Protein AF-A0A3S5DDP7-F1 (afdb_monomer_lite)

Foldseek 3Di:
DDDPPVNVVVVPDDDDDDDDDPPPPPLVVVLVVCVVVVVNVVNVVSVPPPPDPPPPD

Structure (mmCIF, N/CA/C/O backbone):
data_AF-A0A3S5DDP7-F1
#
_entry.id   AF-A0A3S5DDP7-F1
#
loop_
_atom_site.group_PDB
_atom_site.id
_atom_site.type_symbol
_atom_site.label_atom_id
_atom_site.label_alt_id
_atom_site.label_comp_id
_atom_site.label_asym_id
_atom_site.label_entity_id
_atom_site.label_seq_id
_atom_site.pdbx_PDB_ins_code
_atom_site.Cartn_x
_atom_site.Cartn_y
_atom_site.Cartn_z
_atom_site.occupancy
_atom_site.B_iso_or_equiv
_atom_site.auth_seq_id
_atom_site.auth_comp_id
_atom_site.auth_asym_id
_atom_site.auth_atom_id
_atom_site.pdbx_PDB_model_num
ATOM 1 N N . MET A 1 1 ? -26.867 5.845 17.769 1.00 52.50 1 MET A N 1
ATOM 2 C CA . MET A 1 1 ? -26.266 4.652 17.135 1.00 52.50 1 MET A CA 1
ATOM 3 C C . MET A 1 1 ? -24.759 4.718 17.321 1.00 52.50 1 MET A C 1
ATOM 5 O O . MET A 1 1 ? -24.073 5.363 16.540 1.00 52.50 1 MET A O 1
ATOM 9 N N . THR A 1 2 ? -24.247 4.143 18.404 1.00 61.19 2 THR A N 1
ATOM 10 C CA . THR A 1 2 ? -22.805 4.024 18.630 1.00 61.19 2 THR A CA 1
ATOM 11 C C . THR A 1 2 ? -22.286 2.893 17.747 1.00 61.19 2 THR A C 1
ATOM 13 O O . THR A 1 2 ? -22.626 1.729 17.945 1.00 61.19 2 THR A O 1
ATOM 16 N N . LEU A 1 3 ? -21.523 3.235 16.708 1.00 70.56 3 LEU A N 1
ATOM 17 C CA . LEU A 1 3 ? -20.822 2.237 15.901 1.00 70.56 3 LEU A CA 1
ATOM 18 C C . LEU A 1 3 ? -19.844 1.503 16.821 1.00 70.56 3 LEU A C 1
ATOM 20 O O . LEU A 1 3 ? -19.039 2.147 17.495 1.00 70.56 3 LEU A O 1
ATOM 24 N N . SER A 1 4 ? -19.944 0.174 16.882 1.00 82.81 4 SER A N 1
ATOM 25 C CA . SER A 1 4 ? -19.049 -0.634 17.709 1.00 82.81 4 SER A CA 1
ATOM 26 C C . SER A 1 4 ? -17.589 -0.373 17.309 1.00 82.81 4 SER A C 1
ATOM 28 O O . SER A 1 4 ? -17.316 -0.125 16.127 1.00 82.81 4 SER A O 1
ATOM 30 N N . PRO A 1 5 ? -16.632 -0.447 18.253 1.00 84.31 5 PRO A N 1
ATOM 31 C CA . PRO A 1 5 ? -15.215 -0.225 17.953 1.00 84.31 5 PRO A CA 1
ATOM 32 C C . PRO A 1 5 ? -14.713 -1.142 16.825 1.00 84.31 5 PRO A C 1
ATOM 34 O O . PRO A 1 5 ? -13.867 -0.753 16.027 1.00 84.31 5 PRO A O 1
ATOM 37 N N . TYR A 1 6 ? -15.316 -2.325 16.682 1.00 86.38 6 TYR A N 1
ATOM 38 C CA . TYR A 1 6 ? -15.073 -3.234 15.567 1.00 86.38 6 TYR A CA 1
ATOM 39 C C . TYR A 1 6 ? -15.422 -2.622 14.199 1.00 86.38 6 TYR A C 1
ATOM 41 O O . TYR A 1 6 ? -14.594 -2.633 13.290 1.00 86.38 6 TYR A O 1
ATOM 49 N N . LEU A 1 7 ? -16.620 -2.046 14.044 1.00 87.25 7 LEU A N 1
ATOM 50 C CA . LEU A 1 7 ? -17.051 -1.441 12.777 1.00 87.25 7 LEU A CA 1
ATOM 51 C C . LEU A 1 7 ? -16.214 -0.209 12.418 1.00 87.25 7 LEU A C 1
ATOM 53 O O . LEU A 1 7 ? -15.925 0.019 11.242 1.00 87.25 7 LEU A O 1
ATOM 57 N N . GLN A 1 8 ? -15.777 0.553 13.424 1.00 88.19 8 GLN A N 1
ATOM 58 C CA . GLN A 1 8 ? -14.867 1.682 13.226 1.00 88.19 8 GLN A CA 1
ATOM 59 C C . GLN A 1 8 ? -13.504 1.227 12.689 1.00 88.19 8 GLN A C 1
ATOM 61 O O . GLN A 1 8 ? -12.960 1.855 11.782 1.00 88.19 8 GLN A O 1
ATOM 66 N N . GLU A 1 9 ? -12.966 0.117 13.195 1.00 87.56 9 GLU A N 1
ATOM 67 C CA . GLU A 1 9 ? -11.703 -0.451 12.721 1.00 87.56 9 GLU A CA 1
ATOM 68 C C . GLU A 1 9 ? -11.815 -1.057 11.315 1.00 87.56 9 GLU A C 1
ATOM 70 O O . GLU A 1 9 ? -10.898 -0.926 10.498 1.00 87.56 9 GLU A O 1
ATOM 75 N N . VAL A 1 10 ? -12.942 -1.687 10.984 1.00 87.31 10 VAL A N 1
ATOM 76 C CA . VAL A 1 10 ? -13.192 -2.203 9.630 1.00 87.31 10 VAL A CA 1
ATOM 77 C C . VAL A 1 10 ? -13.252 -1.056 8.615 1.00 87.31 10 VAL A C 1
ATOM 79 O O . VAL A 1 10 ? -12.629 -1.147 7.559 1.00 87.31 10 VAL A O 1
ATOM 82 N N . ALA A 1 11 ? -13.908 0.057 8.955 1.00 88.31 11 ALA A N 1
ATOM 83 C CA . ALA A 1 11 ? -14.052 1.210 8.063 1.00 88.31 11 ALA A CA 1
ATOM 84 C C . ALA A 1 11 ? -12.722 1.913 7.718 1.00 88.31 11 ALA A C 1
ATOM 86 O O . ALA A 1 11 ? -12.624 2.557 6.671 1.00 88.31 11 ALA A O 1
ATOM 87 N N . LYS A 1 12 ? -11.690 1.776 8.564 1.00 87.00 12 LYS A N 1
ATOM 88 C CA . LYS A 1 12 ? -10.353 2.357 8.341 1.00 87.00 12 LYS A CA 1
ATOM 89 C C . LYS A 1 12 ? -9.512 1.592 7.310 1.00 87.00 12 LYS A C 1
ATOM 91 O O . LYS A 1 12 ? -8.582 2.165 6.747 1.00 87.00 12 LYS A O 1
ATOM 96 N N . ARG A 1 13 ? -9.796 0.309 7.055 1.00 88.88 13 ARG A N 1
ATOM 97 C CA . ARG A 1 13 ? -8.974 -0.542 6.175 1.00 88.88 13 ARG A CA 1
ATOM 98 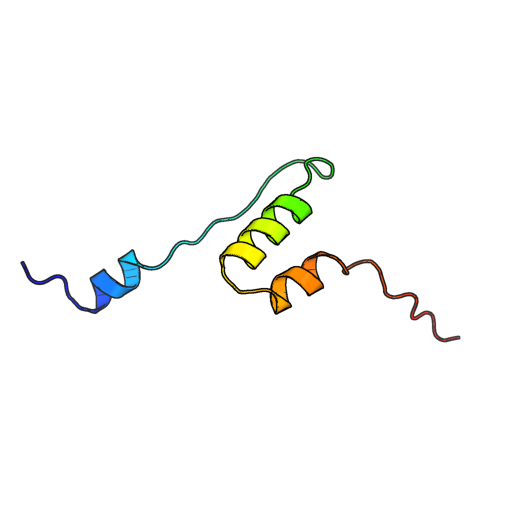C C . ARG A 1 13 ? -9.306 -0.304 4.698 1.00 88.88 13 ARG A C 1
ATOM 100 O O . ARG A 1 13 ? -10.470 -0.304 4.300 1.00 88.88 13 ARG A O 1
ATOM 107 N N . ARG A 1 14 ? -8.273 -0.141 3.866 1.00 86.94 14 ARG A N 1
ATOM 108 C CA . ARG A 1 14 ? -8.379 -0.049 2.400 1.00 86.94 14 ARG A CA 1
ATOM 109 C C . ARG A 1 14 ? -7.424 -1.057 1.760 1.00 86.94 14 ARG A C 1
ATOM 111 O O . ARG A 1 14 ? -6.214 -0.902 1.872 1.00 86.94 14 ARG A O 1
ATOM 118 N N . THR A 1 15 ? -7.972 -2.069 1.0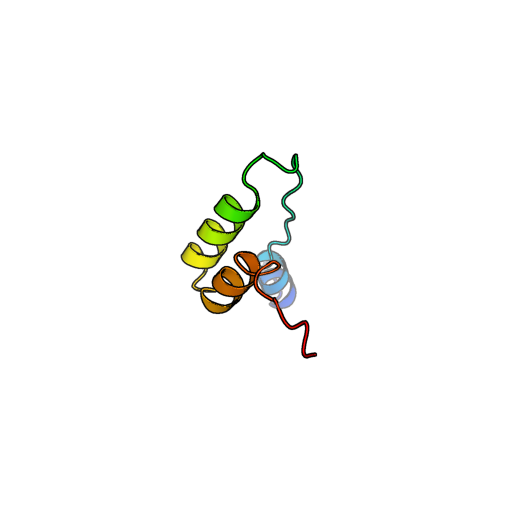89 1.00 86.19 15 THR A N 1
ATOM 119 C CA . THR A 1 15 ? -7.207 -3.092 0.356 1.00 86.19 15 THR A CA 1
ATOM 120 C C . THR A 1 15 ? -7.406 -2.872 -1.135 1.00 86.19 15 THR A C 1
ATOM 122 O O . THR A 1 15 ? -8.541 -2.864 -1.606 1.00 86.19 15 THR A O 1
ATOM 125 N N . PHE A 1 16 ? -6.323 -2.678 -1.880 1.00 85.38 16 PHE A N 1
ATOM 126 C CA . PHE A 1 16 ? -6.369 -2.464 -3.324 1.00 85.38 16 PHE A CA 1
ATOM 127 C C . PHE A 1 16 ? -5.161 -3.113 -4.003 1.00 85.38 16 PHE A C 1
ATOM 129 O O . PHE A 1 16 ? -4.138 -3.364 -3.368 1.00 85.38 16 PHE A O 1
ATOM 136 N N . ALA A 1 17 ? -5.289 -3.382 -5.301 1.00 85.81 17 ALA A N 1
ATOM 137 C CA . ALA A 1 17 ? -4.235 -3.944 -6.137 1.00 85.81 17 ALA A CA 1
ATOM 138 C C . ALA A 1 17 ? -4.134 -3.159 -7.451 1.00 85.81 17 ALA A C 1
ATOM 140 O O . ALA A 1 17 ? -5.137 -2.654 -7.954 1.00 85.81 17 ALA A O 1
ATOM 141 N N . ILE A 1 18 ? -2.925 -3.065 -8.013 1.00 82.75 18 ILE A N 1
ATOM 142 C CA . ILE A 1 18 ? -2.666 -2.354 -9.272 1.00 82.75 18 ILE A CA 1
ATOM 143 C C . ILE A 1 18 ? -2.412 -3.375 -10.393 1.00 82.75 18 ILE A C 1
ATOM 145 O O . ILE A 1 18 ? -1.328 -3.952 -10.512 1.00 82.75 18 ILE A O 1
ATOM 149 N N . ILE A 1 19 ? -3.408 -3.569 -11.259 1.00 84.38 19 ILE A N 1
ATOM 150 C CA . ILE A 1 19 ? -3.334 -4.387 -12.483 1.00 84.38 19 ILE A CA 1
ATOM 151 C C . ILE A 1 19 ? -3.265 -3.487 -13.726 1.00 84.38 19 ILE A C 1
ATOM 153 O O . ILE A 1 19 ? -3.823 -2.401 -13.745 1.00 84.38 19 ILE A O 1
ATOM 157 N N . SER A 1 20 ? -2.479 -3.895 -14.721 1.00 81.19 20 SER A N 1
ATOM 158 C CA . SER A 1 20 ? -1.999 -3.087 -15.859 1.00 81.19 20 SER A CA 1
ATOM 159 C C . SER A 1 20 ? -0.893 -3.843 -16.611 1.00 81.19 20 SER A C 1
ATOM 161 O O . SER A 1 20 ? -0.431 -4.892 -16.156 1.00 81.19 20 SER A O 1
ATOM 163 N N . HIS A 1 21 ? -0.503 -3.313 -17.764 1.00 83.56 21 HIS A N 1
ATOM 164 C CA . HIS A 1 21 ? 0.482 -3.872 -18.688 1.00 83.56 21 HIS A CA 1
ATOM 165 C C . HIS A 1 21 ? 1.934 -3.745 -18.156 1.00 83.56 21 HIS A C 1
ATOM 167 O O . HIS A 1 21 ? 2.170 -2.846 -17.339 1.00 83.56 21 HIS A O 1
ATOM 173 N N . PRO A 1 22 ? 2.899 -4.597 -18.582 1.00 75.06 22 PRO A N 1
ATOM 174 C CA . PRO A 1 22 ? 4.297 -4.560 -18.125 1.00 75.06 22 PRO A CA 1
ATOM 175 C C . PRO A 1 22 ? 4.965 -3.185 -18.262 1.00 75.06 22 PRO A C 1
ATOM 177 O O . PRO A 1 22 ? 5.758 -2.812 -17.403 1.00 75.06 22 PRO A O 1
ATOM 180 N N . ASP A 1 23 ? 4.549 -2.393 -19.252 1.00 71.56 23 ASP A N 1
ATOM 181 C CA . ASP A 1 23 ? 5.163 -1.095 -19.567 1.00 71.56 23 ASP A CA 1
ATOM 182 C C . ASP A 1 23 ? 4.384 0.114 -19.019 1.00 71.56 23 ASP A C 1
ATOM 184 O O . ASP A 1 23 ? 4.782 1.262 -19.193 1.00 71.56 23 ASP A O 1
ATOM 188 N N . ALA A 1 24 ? 3.268 -0.111 -18.316 1.00 74.25 24 ALA A N 1
ATOM 189 C CA . ALA A 1 24 ? 2.374 0.955 -17.848 1.00 74.25 24 ALA A CA 1
ATOM 190 C C . ALA A 1 24 ? 2.874 1.704 -16.592 1.00 74.25 24 ALA A C 1
ATOM 192 O O . ALA A 1 24 ? 2.135 2.494 -16.007 1.00 74.25 24 ALA A O 1
ATOM 193 N N . GLY A 1 25 ? 4.097 1.436 -16.121 1.00 68.44 25 GLY A N 1
ATOM 194 C CA . GLY A 1 25 ? 4.692 2.179 -15.002 1.00 68.44 25 GLY A CA 1
ATOM 195 C C . GLY A 1 25 ? 4.040 1.927 -13.634 1.00 68.44 25 GLY A C 1
ATOM 196 O O . GLY A 1 25 ? 4.045 2.805 -12.770 1.00 68.44 25 GLY A O 1
ATOM 197 N N . LYS A 1 26 ? 3.496 0.722 -13.397 1.00 75.44 26 LYS A N 1
ATOM 198 C CA . LYS A 1 26 ? 2.961 0.289 -12.083 1.00 75.44 26 LYS A CA 1
ATOM 199 C C . LYS A 1 26 ? 3.902 0.590 -10.929 1.00 75.44 26 LYS A C 1
ATOM 201 O O . LYS A 1 26 ? 3.466 0.989 -9.858 1.00 75.44 26 LYS A O 1
ATOM 206 N N . THR A 1 27 ? 5.188 0.348 -11.150 1.00 75.94 27 THR A N 1
ATOM 207 C CA . THR A 1 27 ? 6.259 0.541 -10.177 1.00 75.94 27 THR A CA 1
ATOM 208 C C . THR A 1 27 ? 6.354 2.006 -9.764 1.00 75.94 27 THR A C 1
ATOM 210 O O . THR A 1 27 ? 6.383 2.290 -8.573 1.00 75.94 27 THR A O 1
ATOM 213 N N . THR A 1 28 ? 6.248 2.944 -10.709 1.00 75.75 28 THR A N 1
ATOM 214 C CA . THR A 1 28 ? 6.246 4.391 -10.441 1.00 75.75 28 THR A CA 1
ATOM 215 C C . THR A 1 28 ? 5.028 4.845 -9.634 1.00 75.75 28 THR A C 1
ATOM 217 O O . THR A 1 28 ? 5.151 5.694 -8.751 1.00 75.75 28 THR A O 1
ATOM 220 N N . ILE A 1 29 ? 3.844 4.288 -9.910 1.00 76.81 29 ILE A N 1
ATOM 221 C CA . ILE A 1 29 ? 2.630 4.602 -9.139 1.00 76.81 29 ILE A CA 1
ATOM 222 C C . ILE A 1 29 ? 2.734 4.026 -7.721 1.00 76.81 29 ILE A C 1
ATOM 224 O O . ILE A 1 29 ? 2.464 4.741 -6.758 1.00 76.81 29 ILE A O 1
ATOM 228 N N . THR A 1 30 ? 3.190 2.779 -7.575 1.00 79.31 30 THR A N 1
ATOM 229 C CA . THR A 1 30 ? 3.400 2.139 -6.266 1.00 79.31 30 THR A CA 1
ATOM 230 C C . THR A 1 30 ? 4.428 2.894 -5.422 1.00 79.31 30 THR A C 1
ATOM 232 O O . THR A 1 30 ? 4.200 3.116 -4.236 1.00 79.31 30 THR A O 1
ATOM 235 N N . GLU A 1 31 ? 5.527 3.357 -6.023 1.00 74.44 31 GLU A N 1
ATOM 236 C CA . GLU A 1 31 ? 6.542 4.174 -5.347 1.00 74.44 31 GLU A CA 1
ATOM 237 C C . GLU A 1 31 ? 5.958 5.484 -4.811 1.00 74.44 31 GLU A C 1
ATOM 239 O O . GLU A 1 31 ? 6.159 5.811 -3.643 1.00 74.44 31 GLU A O 1
ATOM 244 N N . LYS A 1 32 ? 5.183 6.212 -5.624 1.00 76.56 32 LYS A N 1
ATOM 245 C CA . LYS A 1 32 ? 4.533 7.454 -5.182 1.00 76.56 32 LYS A CA 1
ATOM 246 C C . LYS A 1 32 ? 3.551 7.199 -4.042 1.00 76.56 32 LYS A C 1
ATOM 248 O O . LYS A 1 32 ? 3.586 7.919 -3.051 1.00 76.56 32 LY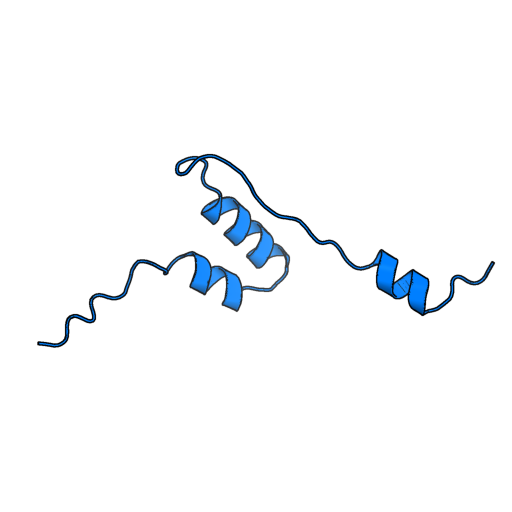S A O 1
ATOM 253 N N . VAL A 1 33 ? 2.724 6.158 -4.139 1.00 79.88 33 VAL A N 1
ATOM 254 C CA . VAL A 1 33 ? 1.765 5.791 -3.082 1.00 79.88 33 VAL A CA 1
ATOM 255 C C . VAL A 1 33 ? 2.479 5.463 -1.767 1.00 79.88 33 VAL A C 1
ATOM 257 O O . VAL A 1 33 ? 2.068 5.942 -0.712 1.00 79.88 33 VAL A O 1
ATOM 260 N N . LEU A 1 34 ? 3.574 4.702 -1.816 1.00 74.69 34 LEU A N 1
ATOM 261 C CA . LEU A 1 34 ? 4.354 4.358 -0.624 1.00 74.69 34 LEU A CA 1
ATOM 262 C C . LEU A 1 34 ? 5.095 5.569 -0.030 1.00 74.69 34 LEU A C 1
ATOM 264 O O . LEU A 1 34 ? 5.199 5.664 1.192 1.00 74.69 34 LEU A O 1
ATOM 268 N N . LEU A 1 35 ? 5.552 6.519 -0.856 1.00 72.56 35 LEU A N 1
ATOM 269 C CA . LEU A 1 35 ? 6.113 7.795 -0.392 1.00 72.56 35 LEU A CA 1
ATOM 270 C C . LEU A 1 35 ? 5.062 8.645 0.340 1.00 72.56 35 LEU A C 1
ATOM 272 O O . LEU A 1 35 ? 5.341 9.150 1.426 1.00 72.56 35 LEU A O 1
ATOM 276 N N . PHE A 1 36 ? 3.845 8.759 -0.205 1.00 75.00 36 PHE A N 1
ATOM 277 C CA . PHE A 1 36 ? 2.744 9.479 0.451 1.00 75.00 36 PHE A CA 1
ATOM 278 C C . PHE A 1 36 ? 2.282 8.803 1.750 1.00 75.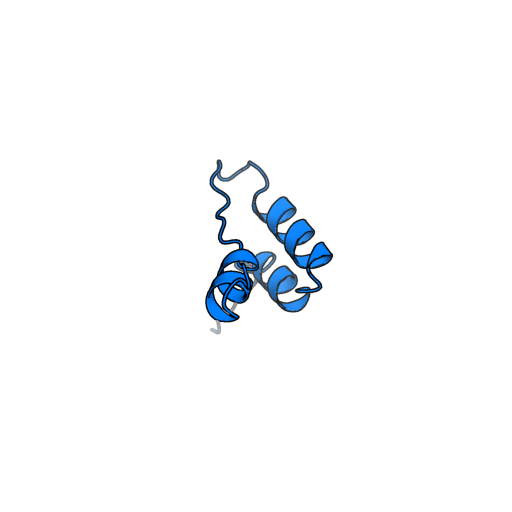00 36 PHE A C 1
ATOM 280 O O . PHE A 1 36 ? 1.858 9.487 2.678 1.00 75.00 36 PHE A O 1
ATOM 287 N N . GLY A 1 37 ? 2.402 7.476 1.846 1.00 73.69 37 GLY A N 1
ATOM 288 C CA . GLY A 1 37 ? 2.085 6.700 3.047 1.00 73.69 37 GLY A CA 1
ATOM 289 C C . GLY A 1 37 ? 3.198 6.632 4.101 1.00 73.69 37 GLY A C 1
ATOM 290 O O . GLY A 1 37 ? 3.081 5.827 5.018 1.00 73.69 37 GLY A O 1
ATOM 291 N N . GLN A 1 38 ? 4.291 7.400 3.962 1.00 67.25 38 GLN A N 1
ATOM 292 C CA . GLN A 1 38 ? 5.503 7.313 4.803 1.00 67.25 38 GLN A CA 1
ATOM 293 C C . GLN A 1 38 ? 6.145 5.903 4.858 1.00 67.25 38 GLN A C 1
ATOM 295 O O . GLN A 1 38 ? 7.058 5.651 5.644 1.00 67.25 38 GLN A O 1
ATOM 300 N N . ALA A 1 39 ? 5.749 4.986 3.970 1.00 68.62 39 ALA A N 1
ATOM 301 C CA . ALA A 1 39 ? 6.241 3.611 3.865 1.00 68.62 39 ALA A CA 1
ATOM 302 C C . ALA A 1 39 ? 7.484 3.525 2.954 1.00 68.62 39 ALA A C 1
ATOM 304 O O . ALA A 1 39 ? 7.584 2.692 2.047 1.00 68.62 39 ALA A O 1
ATOM 305 N N . ILE A 1 40 ? 8.449 4.417 3.195 1.00 59.34 40 ILE A N 1
ATOM 306 C CA . ILE A 1 40 ? 9.637 4.636 2.351 1.00 59.34 40 ILE A CA 1
ATOM 307 C C . ILE A 1 40 ? 10.488 3.360 2.229 1.00 59.34 40 ILE A C 1
ATOM 309 O O . ILE A 1 40 ? 11.002 3.058 1.151 1.00 59.34 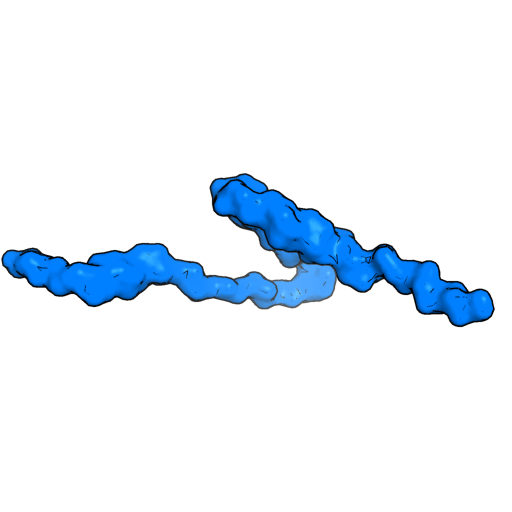40 ILE A O 1
ATOM 313 N N . GLN A 1 41 ? 10.598 2.576 3.309 1.00 61.94 41 GLN A N 1
ATOM 314 C CA . GLN A 1 41 ? 11.375 1.330 3.315 1.00 61.94 41 GLN A CA 1
ATOM 315 C C . GLN A 1 41 ? 10.807 0.285 2.342 1.00 61.94 41 GLN A C 1
ATOM 317 O O . GLN A 1 41 ? 11.564 -0.390 1.648 1.00 61.94 41 GLN A O 1
ATOM 322 N N . THR A 1 42 ? 9.481 0.190 2.222 1.00 61.78 42 THR A N 1
ATOM 323 C CA . THR A 1 42 ? 8.824 -0.726 1.281 1.00 61.78 42 THR A CA 1
ATOM 324 C C . THR A 1 42 ? 8.971 -0.235 -0.163 1.00 61.78 42 THR A C 1
ATOM 326 O O . THR A 1 42 ? 9.186 -1.044 -1.064 1.00 61.78 42 THR A O 1
ATOM 329 N N . ALA A 1 43 ? 8.941 1.087 -0.388 1.00 58.81 43 ALA A N 1
ATOM 330 C CA . ALA A 1 43 ? 9.122 1.689 -1.715 1.00 58.81 43 ALA A CA 1
ATOM 331 C C . ALA A 1 43 ? 10.508 1.387 -2.311 1.00 58.81 43 ALA A C 1
ATOM 333 O O . ALA A 1 43 ? 10.624 1.052 -3.489 1.00 58.81 43 ALA A O 1
ATOM 334 N N . GLY A 1 44 ? 11.562 1.445 -1.486 1.00 59.91 44 GLY A N 1
ATOM 335 C CA . GLY A 1 44 ? 12.941 1.175 -1.909 1.00 59.91 44 GLY A CA 1
ATOM 336 C C . GLY A 1 44 ? 13.215 -0.276 -2.333 1.00 59.91 44 GLY A C 1
ATOM 337 O O . GLY A 1 44 ? 14.164 -0.522 -3.081 1.00 59.91 44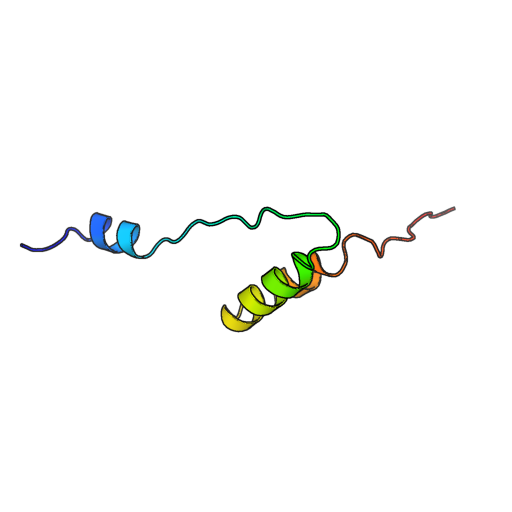 GLY A O 1
ATOM 338 N N . THR A 1 45 ? 12.388 -1.227 -1.890 1.00 60.41 45 THR A N 1
ATOM 339 C CA . THR A 1 45 ? 12.491 -2.656 -2.240 1.00 60.41 45 THR A CA 1
ATOM 340 C C . THR A 1 45 ? 11.803 -2.962 -3.572 1.00 60.41 45 THR A C 1
ATOM 342 O O . THR A 1 45 ? 12.332 -3.729 -4.374 1.00 60.41 45 THR A O 1
ATOM 345 N N . VAL A 1 46 ? 10.683 -2.293 -3.876 1.00 61.28 46 VAL A N 1
ATOM 346 C CA . VAL A 1 46 ? 9.946 -2.453 -5.148 1.00 61.28 46 VAL A CA 1
ATOM 347 C C . VAL A 1 46 ? 10.772 -1.990 -6.359 1.00 61.28 46 VAL A C 1
ATOM 349 O O . VAL A 1 46 ? 10.623 -2.535 -7.451 1.00 61.28 46 VAL A O 1
ATOM 352 N N . LYS A 1 47 ? 11.701 -1.045 -6.164 1.00 58.69 47 LYS A N 1
ATOM 353 C CA . LYS A 1 47 ? 12.607 -0.534 -7.206 1.00 58.69 47 LYS A CA 1
ATOM 354 C C . LYS A 1 47 ? 13.787 -1.463 -7.535 1.00 58.69 47 LYS A C 1
ATOM 356 O O . LYS A 1 47 ? 14.417 -1.301 -8.577 1.00 58.69 47 LYS A O 1
ATOM 361 N N . ARG A 1 48 ? 14.119 -2.426 -6.663 1.00 49.53 48 ARG A N 1
ATOM 362 C CA . ARG A 1 48 ? 15.323 -3.279 -6.783 1.00 49.53 48 ARG A CA 1
ATOM 363 C C . ARG A 1 48 ? 15.083 -4.801 -6.811 1.00 49.53 48 ARG A C 1
ATOM 365 O O . ARG A 1 48 ? 15.881 -5.523 -6.221 1.00 49.53 48 ARG A O 1
ATOM 372 N N . PRO A 1 49 ? 14.089 -5.353 -7.525 1.00 52.12 49 PRO A N 1
ATOM 373 C CA . PRO A 1 49 ? 14.069 -6.800 -7.734 1.00 52.12 49 PRO A CA 1
ATOM 374 C C . PRO A 1 49 ? 15.195 -7.293 -8.671 1.00 52.12 49 PRO A C 1
ATOM 376 O O . PRO A 1 49 ? 15.546 -8.463 -8.613 1.00 52.12 49 PRO A O 1
ATOM 379 N N . TRP A 1 50 ? 15.806 -6.420 -9.488 1.00 43.78 50 TRP A N 1
ATOM 380 C CA . TRP A 1 50 ? 16.754 -6.814 -10.551 1.00 43.78 50 TRP A CA 1
ATOM 381 C C . TRP A 1 50 ? 18.246 -6.583 -10.250 1.00 43.78 50 TRP A C 1
ATOM 383 O O . TRP A 1 50 ? 19.093 -6.896 -11.081 1.00 43.78 50 TRP A O 1
ATOM 393 N N . LEU A 1 51 ? 18.600 -6.048 -9.077 1.00 47.34 51 LEU A N 1
ATOM 394 C CA . LEU A 1 51 ? 19.995 -5.774 -8.695 1.00 47.34 51 LEU A CA 1
ATOM 395 C C . LEU A 1 51 ? 20.515 -6.847 -7.726 1.00 47.34 51 LEU A C 1
ATOM 397 O O . LEU A 1 51 ? 20.822 -6.579 -6.569 1.00 47.34 51 LEU A O 1
ATOM 401 N N . GLN A 1 52 ? 20.601 -8.080 -8.222 1.00 44.88 52 GLN A N 1
ATOM 402 C CA . GLN A 1 52 ? 21.412 -9.149 -7.635 1.00 44.88 52 GLN A CA 1
ATOM 403 C C . GLN A 1 52 ? 22.255 -9.797 -8.744 1.00 44.88 52 GLN A C 1
ATOM 405 O O . GLN A 1 52 ? 21.836 -10.798 -9.319 1.00 44.88 52 GLN A O 1
ATOM 410 N N . PRO A 1 53 ? 23.458 -9.285 -9.059 1.00 46.03 53 PRO A N 1
ATOM 411 C CA . PRO A 1 53 ? 24.490 -10.101 -9.666 1.00 46.03 53 PRO A CA 1
ATOM 412 C C . PRO A 1 53 ? 25.239 -10.799 -8.527 1.00 46.03 53 PRO A C 1
ATOM 414 O O . PRO A 1 53 ? 26.360 -10.438 -8.190 1.00 46.03 53 PRO A O 1
ATOM 417 N N . THR A 1 54 ? 24.613 -11.776 -7.877 1.00 56.53 54 THR A N 1
ATOM 418 C CA . THR A 1 54 ? 25.343 -12.714 -7.013 1.00 56.53 54 THR A CA 1
ATOM 419 C C . THR A 1 54 ? 25.463 -14.061 -7.712 1.00 56.53 54 THR A C 1
ATOM 421 O O . THR A 1 54 ? 25.109 -15.103 -7.179 1.00 56.53 54 THR A O 1
ATOM 424 N N . CYS A 1 55 ? 26.044 -14.039 -8.916 1.00 38.88 55 CYS A N 1
ATOM 425 C CA . CYS A 1 55 ? 26.866 -15.160 -9.355 1.00 38.88 55 CYS A CA 1
ATOM 426 C C . CYS A 1 55 ? 28.198 -15.036 -8.602 1.00 38.88 55 CYS A C 1
ATOM 428 O O . CYS A 1 55 ? 29.128 -14.375 -9.060 1.00 38.88 55 CYS A O 1
ATOM 430 N N . LYS A 1 56 ? 28.243 -15.580 -7.380 1.00 46.84 56 LYS A N 1
ATOM 431 C CA . LYS A 1 56 ? 29.512 -15.989 -6.779 1.00 46.84 56 LYS A CA 1
ATOM 432 C C . LYS A 1 56 ? 29.999 -17.180 -7.599 1.00 46.84 56 LYS A C 1
ATOM 434 O O . LYS A 1 56 ? 29.377 -18.239 -7.540 1.00 46.84 56 LYS A O 1
ATOM 439 N N . ILE A 1 57 ? 31.052 -16.960 -8.376 1.00 50.09 57 ILE A N 1
ATOM 440 C CA . ILE A 1 57 ? 32.003 -18.018 -8.725 1.00 50.09 57 ILE A CA 1
ATOM 441 C C . ILE A 1 57 ? 32.896 -18.215 -7.499 1.00 50.09 57 ILE A C 1
ATOM 443 O O . ILE A 1 57 ? 33.228 -17.182 -6.866 1.00 50.09 57 ILE A O 1
#

Radius of gyration: 17.81 Å; chains: 1; bounding box: 58×28×38 Å

Organism: Salmonella enterica I (NCBI:txid59201)

Secondary structure (DSSP, 8-state):
----HHHHHHHH---------TTS-HHHHHHHHHHHTT-HHHHHHHT-SS-------

Sequence (57 aa):
MTLSPYLQEVAKRRTFAIISHPDAGKTTITEKVLLFGQAIQTAGTVKRPWLQPTCKI

pLDDT: mean 70.56, std 14.17, range [38.88, 88.88]

InterPro domains:
  IPR000795 Translational (tr)-type GTP-binding domain [PF00009] (13-47)
  IPR004548 Peptide chain release factor 3 [PTHR43556] (6-47)
  IPR027417 P-loop containing nucleoside triphosphate hydrolase [G3DSA:3.40.50.300] (4-52)
  IPR027417 P-loop containing nucleoside triphosphate hydrolase [SSF52540] (10-48)